Protein AF-D7J6U5-F1 (afdb_monomer)

Secondary structure (DSSP, 8-state):
--HHHHHHHHHHHHHH-SSEEEEEEEEEEEEEEEETTEEEEEEEEEEEEEESS-BTTBPTT-EEEEEHHHHHHHHHHHHHH-HHHHHHHHH-GGG--HHHHHHHHHHHTTTS-------PPPPP-------

Nearest PDB structures (foldseek):
  5woe-assembly1_A  TM=4.620E-01  e=2.037E-01  Homo sapiens
  8hql-assembly1_A  TM=4.710E-01  e=1.406E+00  Mus musculus
  8hql-assembly2_B  TM=4.515E-01  e=1.685E+00  Mus musculus
  4p2j-assembly2_B  TM=4.295E-01  e=2.421E+00  Mus musculus
  8hql-assembly4_D  TM=3.546E-01  e=1.246E+00  Mus musculus

Structure (mmCIF, N/CA/C/O backbone):
data_AF-D7J6U5-F1
#
_entry.id   AF-D7J6U5-F1
#
loop_
_atom_site.group_PDB
_atom_site.id
_atom_site.type_symbol
_atom_site.label_atom_id
_atom_site.label_alt_id
_atom_site.label_comp_id
_atom_site.label_asym_id
_atom_site.label_entity_id
_atom_site.label_seq_id
_atom_site.pdbx_PDB_ins_code
_atom_site.Cartn_x
_atom_site.Cartn_y
_atom_site.Cartn_z
_atom_site.occupancy
_atom_site.B_iso_or_equiv
_atom_site.auth_seq_id
_atom_site.auth_comp_id
_atom_site.auth_asym_id
_atom_site.auth_atom_id
_atom_site.pdbx_PDB_model_num
ATOM 1 N N . MET A 1 1 ? 9.873 -0.761 -3.998 1.00 90.25 1 MET A N 1
ATOM 2 C CA . MET A 1 1 ? 9.649 0.447 -3.179 1.00 90.25 1 MET A CA 1
ATOM 3 C C . MET A 1 1 ? 10.850 0.635 -2.282 1.00 90.25 1 MET A C 1
ATOM 5 O O . MET A 1 1 ? 11.414 -0.336 -1.807 1.00 90.25 1 MET A O 1
ATOM 9 N N . ARG A 1 2 ? 11.298 1.871 -2.009 1.00 92.94 2 ARG A N 1
ATOM 10 C CA . ARG A 1 2 ? 12.382 2.041 -1.019 1.00 92.94 2 ARG A CA 1
ATOM 11 C C . ARG A 1 2 ? 11.954 1.416 0.313 1.00 92.94 2 ARG A C 1
ATOM 13 O O . ARG A 1 2 ? 10.894 1.766 0.824 1.00 92.94 2 ARG A O 1
ATOM 20 N N . ASN A 1 3 ? 12.793 0.547 0.881 1.00 95.06 3 ASN A N 1
ATOM 21 C CA . ASN A 1 3 ? 12.468 -0.220 2.090 1.00 95.06 3 ASN A CA 1
ATOM 22 C C . ASN A 1 3 ? 12.005 0.669 3.260 1.00 95.06 3 ASN A C 1
ATOM 24 O O . ASN A 1 3 ? 11.094 0.301 3.989 1.00 95.06 3 ASN A O 1
ATOM 28 N N . THR A 1 4 ? 12.564 1.874 3.410 1.00 95.25 4 THR A N 1
ATOM 29 C CA . THR A 1 4 ? 12.138 2.836 4.442 1.00 95.25 4 THR A CA 1
ATOM 30 C C . THR A 1 4 ? 10.687 3.295 4.279 1.00 95.25 4 THR A C 1
ATOM 32 O O . THR A 1 4 ? 9.964 3.377 5.265 1.00 95.25 4 THR A O 1
ATOM 35 N N . LEU A 1 5 ? 10.231 3.539 3.046 1.00 96.00 5 LEU A N 1
ATOM 36 C CA . LEU A 1 5 ? 8.832 3.877 2.760 1.00 96.00 5 LEU A CA 1
ATOM 37 C C . LEU A 1 5 ? 7.913 2.684 2.985 1.00 96.00 5 LEU A C 1
ATOM 39 O O . LEU A 1 5 ? 6.850 2.833 3.577 1.00 96.00 5 LEU A O 1
ATOM 43 N N . TYR A 1 6 ? 8.353 1.502 2.557 1.00 97.31 6 TYR A N 1
ATOM 44 C CA . TYR A 1 6 ? 7.610 0.266 2.762 1.00 97.31 6 TYR A CA 1
ATOM 45 C C . TYR A 1 6 ? 7.370 0.003 4.256 1.00 97.31 6 TYR A C 1
ATOM 47 O O . TYR A 1 6 ? 6.236 -0.210 4.677 1.00 97.31 6 TYR A O 1
ATOM 55 N N . ARG A 1 7 ? 8.418 0.109 5.084 1.00 97.31 7 ARG A N 1
ATOM 56 C CA . ARG A 1 7 ? 8.305 -0.051 6.541 1.00 97.31 7 ARG A CA 1
ATOM 57 C C . ARG A 1 7 ? 7.416 1.018 7.174 1.00 97.31 7 ARG A C 1
ATOM 59 O O . ARG A 1 7 ? 6.609 0.679 8.032 1.00 97.31 7 ARG A O 1
ATOM 66 N N . GLN A 1 8 ? 7.506 2.270 6.722 1.00 97.25 8 GLN A N 1
ATOM 67 C CA . GLN A 1 8 ? 6.633 3.340 7.209 1.00 97.25 8 GLN A CA 1
ATOM 68 C C . GLN A 1 8 ? 5.156 3.076 6.872 1.00 97.25 8 GLN A C 1
ATOM 70 O O . GLN A 1 8 ? 4.281 3.291 7.706 1.00 97.25 8 GLN A O 1
ATOM 75 N N . MET A 1 9 ? 4.875 2.563 5.672 1.00 97.81 9 MET A N 1
ATOM 76 C CA . MET A 1 9 ? 3.528 2.170 5.259 1.00 97.81 9 MET A CA 1
ATOM 77 C C . MET A 1 9 ? 2.984 1.025 6.119 1.00 97.81 9 MET A C 1
ATOM 79 O O . MET A 1 9 ? 1.883 1.137 6.652 1.00 97.81 9 MET A O 1
ATOM 83 N N . VAL A 1 10 ? 3.766 -0.042 6.314 1.00 98.19 10 VAL A N 1
ATOM 84 C CA . VAL A 1 10 ? 3.393 -1.173 7.183 1.00 98.19 10 VAL A CA 1
ATOM 85 C C . VAL A 1 10 ? 3.122 -0.705 8.612 1.00 98.19 10 VAL A C 1
ATOM 87 O O . VAL A 1 10 ? 2.143 -1.135 9.221 1.00 98.19 10 VAL A O 1
ATOM 90 N N . TYR A 1 11 ? 3.952 0.199 9.137 1.00 97.50 11 TYR A N 1
ATOM 91 C CA . TYR A 1 11 ? 3.753 0.797 10.454 1.00 97.50 11 TYR A CA 1
ATOM 92 C C . TYR A 1 11 ? 2.398 1.508 10.559 1.00 97.50 11 TYR A C 1
ATOM 94 O O . TYR A 1 11 ? 1.646 1.224 11.489 1.00 97.50 11 TYR A O 1
ATOM 102 N N . TRP A 1 12 ? 2.036 2.357 9.592 1.00 97.81 12 TRP A N 1
ATOM 103 C CA . TRP A 1 12 ? 0.739 3.041 9.612 1.00 97.81 12 TRP A CA 1
ATOM 104 C C . TRP A 1 12 ? -0.448 2.094 9.544 1.00 97.81 12 TRP A C 1
ATOM 106 O O . TRP A 1 12 ? -1.411 2.295 10.282 1.00 97.81 12 TRP A O 1
ATOM 116 N N . ILE A 1 13 ? -0.368 1.049 8.716 1.00 98.06 13 ILE A N 1
ATOM 117 C CA . ILE A 1 13 ? -1.427 0.039 8.645 1.00 98.06 13 ILE A CA 1
ATOM 118 C C . ILE A 1 13 ? -1.568 -0.651 10.001 1.00 98.06 13 ILE A C 1
ATOM 120 O O . ILE A 1 13 ? -2.665 -0.728 10.536 1.00 98.06 13 ILE A O 1
ATOM 124 N N . ARG A 1 14 ? -0.468 -1.110 10.607 1.00 97.88 14 ARG A N 1
ATOM 125 C CA . ARG A 1 14 ? -0.515 -1.784 11.915 1.00 97.88 14 ARG A CA 1
ATOM 126 C C . ARG A 1 14 ? -1.044 -0.876 13.026 1.00 97.88 14 ARG A C 1
ATOM 128 O O . ARG A 1 14 ? -1.809 -1.348 13.860 1.00 97.88 14 ARG A O 1
ATOM 135 N N . MET A 1 15 ? -0.646 0.395 13.028 1.00 96.56 15 MET A N 1
ATOM 136 C CA . MET A 1 15 ? -0.983 1.353 14.081 1.00 96.56 15 MET A CA 1
ATOM 137 C C . MET A 1 15 ? -2.434 1.841 14.005 1.00 96.56 15 MET A C 1
ATOM 139 O O . MET A 1 15 ? -3.088 1.975 15.033 1.00 96.56 15 MET A O 1
ATOM 143 N N . TYR A 1 16 ? -2.937 2.108 12.798 1.00 97.06 16 TYR A N 1
ATOM 144 C CA . TYR A 1 16 ? -4.217 2.796 12.590 1.00 97.06 16 TYR A CA 1
ATOM 145 C C . TYR A 1 16 ? -5.263 1.948 11.861 1.00 97.06 16 TYR A C 1
ATOM 147 O O . TYR A 1 16 ? -6.270 2.484 11.393 1.00 97.06 16 TYR A O 1
ATOM 155 N N . ARG A 1 17 ? -5.032 0.634 11.737 1.00 96.62 17 ARG A N 1
ATOM 156 C CA . ARG A 1 17 ? -5.994 -0.309 11.155 1.00 96.62 17 ARG A CA 1
ATOM 157 C C . ARG A 1 17 ? -7.356 -0.222 11.826 1.00 96.62 17 ARG A C 1
ATOM 159 O O . ARG A 1 17 ? -7.465 -0.175 13.049 1.00 96.62 17 ARG A O 1
ATOM 166 N N . THR A 1 18 ? -8.393 -0.310 11.008 1.00 97.25 18 THR A N 1
ATOM 167 C CA . THR A 1 18 ? -9.785 -0.320 11.468 1.00 97.25 18 THR A CA 1
ATOM 168 C C . THR A 1 18 ? -10.503 -1.627 11.170 1.00 97.25 18 THR A C 1
ATOM 170 O O . THR A 1 18 ? -11.399 -2.000 11.935 1.00 97.25 18 THR A O 1
ATOM 173 N N . TRP A 1 19 ? -10.105 -2.339 10.110 1.00 98.25 19 TRP A N 1
ATOM 174 C CA . TRP A 1 19 ? -10.664 -3.646 9.737 1.00 98.25 19 TRP A CA 1
ATOM 175 C C . TRP A 1 19 ? -9.696 -4.579 8.975 1.00 98.25 19 TRP A C 1
ATOM 177 O O . TRP A 1 19 ? -9.975 -5.772 8.862 1.00 98.25 19 TRP A O 1
ATOM 187 N N . ILE A 1 20 ? -8.547 -4.069 8.505 1.00 98.06 20 ILE A N 1
ATOM 188 C CA . ILE A 1 20 ? -7.496 -4.840 7.815 1.00 98.06 20 ILE A CA 1
ATOM 189 C C . ILE A 1 20 ? -6.238 -4.942 8.674 1.00 98.06 20 ILE A C 1
ATOM 191 O O . ILE A 1 20 ? -5.763 -3.952 9.217 1.00 98.06 20 ILE A O 1
ATOM 195 N N . GLU A 1 21 ? -5.628 -6.118 8.734 1.00 98.19 21 GLU A N 1
ATOM 196 C CA . GLU A 1 21 ? -4.311 -6.334 9.326 1.00 98.19 21 GLU A CA 1
ATOM 197 C C . GLU A 1 21 ? -3.251 -6.724 8.293 1.00 98.19 21 GLU A C 1
ATOM 199 O O . GLU A 1 21 ? -3.557 -7.241 7.220 1.00 98.19 21 GLU A O 1
ATOM 204 N N . VAL A 1 22 ? -1.986 -6.497 8.652 1.00 98.44 22 VAL A N 1
ATOM 205 C CA . VAL A 1 22 ? -0.826 -7.013 7.917 1.00 98.44 22 VAL A CA 1
ATOM 206 C C . VAL A 1 22 ? -0.488 -8.395 8.466 1.00 98.44 22 VAL A C 1
ATOM 208 O O . VAL A 1 22 ? -0.000 -8.491 9.592 1.00 98.44 22 VAL A O 1
ATOM 211 N N . VAL A 1 23 ? -0.729 -9.437 7.674 1.00 98.25 23 VAL A N 1
ATOM 212 C CA . VAL A 1 23 ? -0.432 -10.836 8.028 1.00 98.25 23 VAL A CA 1
ATOM 213 C C . VAL A 1 23 ? 1.035 -11.166 7.775 1.00 98.25 23 VAL A C 1
ATOM 215 O O . VAL A 1 23 ? 1.666 -11.826 8.592 1.00 98.25 23 VAL A O 1
ATOM 218 N N . ASP A 1 24 ? 1.585 -10.677 6.667 1.00 97.94 24 ASP A N 1
ATOM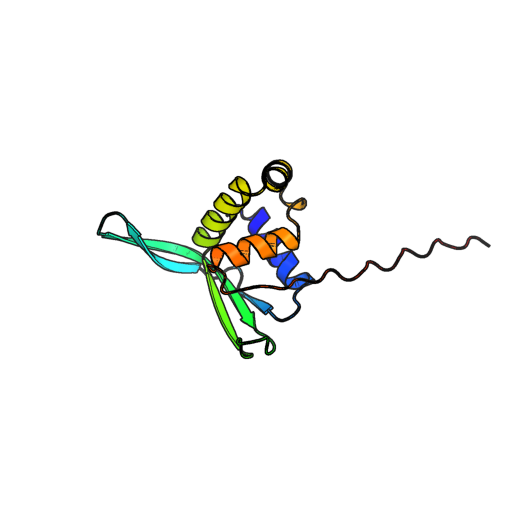 219 C CA . ASP A 1 24 ? 2.985 -10.876 6.298 1.00 97.94 24 ASP A CA 1
ATOM 220 C C . ASP A 1 24 ? 3.478 -9.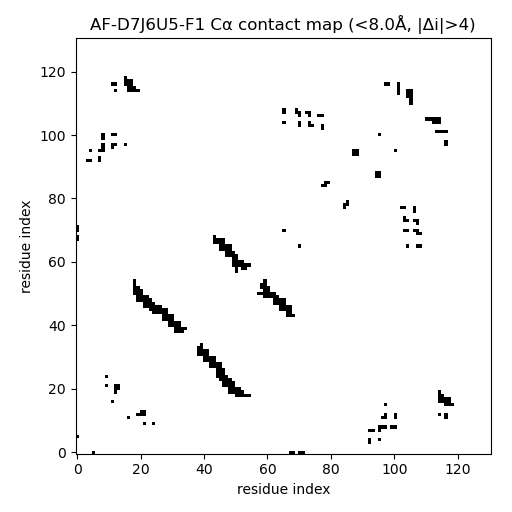648 5.523 1.00 97.94 24 ASP A C 1
ATOM 222 O O . ASP A 1 24 ? 2.809 -9.177 4.604 1.00 97.94 24 ASP A O 1
ATOM 226 N N . ASP A 1 25 ? 4.624 -9.094 5.911 1.00 96.69 25 ASP A N 1
ATOM 227 C CA . ASP A 1 25 ? 5.266 -7.968 5.231 1.00 96.69 25 ASP A CA 1
ATOM 228 C C . ASP A 1 25 ? 6.644 -8.300 4.647 1.00 96.69 25 ASP A C 1
ATOM 230 O O . ASP A 1 25 ? 7.335 -7.391 4.181 1.00 96.69 25 ASP A O 1
ATOM 234 N N . ASN A 1 26 ? 7.058 -9.565 4.656 1.00 94.81 26 ASN A N 1
ATOM 235 C CA . ASN A 1 26 ? 8.379 -9.995 4.207 1.00 94.81 26 ASN A CA 1
ATOM 236 C C . ASN A 1 26 ? 8.374 -11.272 3.346 1.00 94.81 26 ASN A C 1
ATOM 238 O O . ASN A 1 26 ? 9.449 -11.733 2.966 1.00 94.81 26 ASN A O 1
ATOM 242 N N . SER A 1 27 ? 7.208 -11.828 3.003 1.00 93.88 27 SER A N 1
ATOM 243 C CA . SER A 1 27 ? 7.117 -12.924 2.032 1.00 93.88 27 SER A CA 1
ATOM 244 C C . SER A 1 27 ? 7.622 -12.504 0.651 1.00 93.88 27 SER A C 1
ATOM 246 O O . SER A 1 27 ? 7.383 -11.381 0.209 1.00 93.88 27 SER A O 1
ATOM 248 N N . TYR A 1 28 ? 8.299 -13.413 -0.048 1.00 95.94 28 TYR A N 1
ATOM 249 C CA . TYR A 1 28 ? 8.695 -13.243 -1.445 1.00 95.94 28 TYR A CA 1
ATOM 250 C C . TYR A 1 28 ? 7.960 -14.274 -2.293 1.00 95.94 28 TYR A C 1
ATOM 252 O O . TYR A 1 28 ? 7.915 -15.451 -1.939 1.00 95.94 28 TYR A O 1
ATOM 260 N N . LYS A 1 29 ? 7.355 -13.822 -3.391 1.00 95.38 29 LYS A N 1
ATOM 261 C CA . LYS A 1 29 ? 6.593 -14.667 -4.315 1.00 95.38 29 LYS A CA 1
ATOM 262 C C . LYS A 1 29 ? 6.965 -14.329 -5.750 1.00 95.38 29 LYS A C 1
ATOM 264 O O . LYS A 1 29 ? 7.370 -13.201 -6.032 1.00 95.38 29 LYS A O 1
ATOM 269 N N . GLU A 1 30 ? 6.843 -15.312 -6.630 1.00 96.00 30 GLU A N 1
ATOM 270 C CA . GLU A 1 30 ? 7.022 -15.126 -8.065 1.00 96.00 30 GLU A CA 1
ATOM 271 C C . GLU A 1 30 ? 5.728 -14.607 -8.703 1.00 96.00 30 GLU A C 1
ATOM 273 O O . GLU A 1 30 ? 4.630 -15.057 -8.371 1.00 96.00 30 GLU A O 1
ATOM 278 N N . TYR A 1 31 ? 5.866 -13.642 -9.607 1.00 93.69 31 TYR A N 1
ATOM 279 C CA . TYR A 1 31 ? 4.774 -13.008 -10.331 1.00 93.69 31 TYR A CA 1
ATOM 280 C C . TYR A 1 31 ? 5.057 -13.021 -11.827 1.00 93.69 31 TYR A C 1
ATOM 282 O O . TYR A 1 31 ? 6.099 -12.529 -12.265 1.00 93.69 31 TYR A O 1
ATOM 290 N N . ALA A 1 32 ? 4.097 -13.527 -12.598 1.00 92.50 32 ALA A N 1
ATOM 291 C CA . ALA A 1 32 ? 4.083 -13.429 -14.049 1.00 92.50 32 ALA A CA 1
ATOM 292 C C . ALA A 1 32 ? 3.686 -12.006 -14.474 1.00 92.50 32 ALA A C 1
ATOM 294 O O . ALA A 1 32 ? 2.602 -11.524 -14.142 1.00 92.50 32 ALA A O 1
ATOM 295 N N . ILE A 1 33 ? 4.559 -11.330 -15.216 1.00 88.75 33 ILE A N 1
ATOM 296 C CA . ILE A 1 33 ? 4.340 -9.991 -15.757 1.00 88.75 33 ILE A CA 1
ATOM 297 C C . ILE A 1 33 ? 4.360 -10.076 -17.285 1.00 88.75 33 ILE A C 1
ATOM 299 O O . ILE A 1 33 ? 5.405 -10.373 -17.865 1.00 88.75 33 ILE A O 1
ATOM 303 N N . PRO A 1 34 ? 3.245 -9.767 -17.966 1.00 88.00 34 PRO A N 1
ATOM 304 C CA . PRO A 1 34 ? 3.247 -9.691 -19.417 1.00 88.00 34 PRO A CA 1
ATOM 305 C C . PRO A 1 34 ? 4.081 -8.488 -19.887 1.00 88.00 34 PRO A C 1
ATOM 307 O O . PRO A 1 34 ? 3.866 -7.355 -19.445 1.00 88.00 34 PRO A O 1
ATOM 310 N N . ARG A 1 35 ? 5.016 -8.722 -20.812 1.00 85.81 35 ARG A N 1
ATOM 311 C CA . ARG A 1 35 ? 5.800 -7.693 -21.509 1.00 85.81 35 ARG A CA 1
ATOM 312 C C . ARG A 1 35 ? 5.943 -8.041 -22.986 1.00 85.81 35 ARG A C 1
ATOM 314 O O . ARG A 1 35 ? 6.489 -9.079 -23.329 1.00 85.81 35 ARG A O 1
ATOM 321 N N . ASN A 1 36 ? 5.479 -7.147 -23.862 1.00 84.62 36 ASN A N 1
ATOM 322 C CA . ASN A 1 36 ? 5.683 -7.213 -25.317 1.00 84.62 36 ASN A CA 1
ATOM 323 C C . ASN A 1 36 ? 5.433 -8.604 -25.946 1.00 84.62 36 ASN A C 1
ATOM 325 O O . ASN A 1 36 ? 6.218 -9.060 -26.769 1.00 84.62 36 ASN A O 1
ATOM 329 N N . GLY A 1 37 ? 4.351 -9.285 -25.552 1.00 87.06 37 GLY A N 1
ATOM 330 C CA . GLY A 1 37 ? 3.988 -10.604 -26.093 1.00 87.06 37 GLY A CA 1
ATOM 331 C C . GLY A 1 37 ? 4.651 -11.807 -25.409 1.00 87.06 37 GLY A C 1
ATOM 332 O O . GLY A 1 37 ? 4.321 -12.939 -25.747 1.00 87.06 37 GLY A O 1
ATOM 333 N N . HIS A 1 38 ? 5.515 -11.584 -24.416 1.00 90.06 38 HIS A N 1
ATOM 334 C CA . HIS A 1 38 ? 6.105 -12.622 -23.571 1.00 90.06 38 HIS A CA 1
ATOM 335 C C . HIS A 1 38 ? 5.690 -12.456 -22.103 1.00 90.06 38 HIS A C 1
ATOM 337 O O . HIS A 1 38 ? 5.190 -11.406 -21.692 1.00 90.06 38 HIS A O 1
ATOM 343 N N . ILE A 1 39 ? 5.875 -13.516 -21.314 1.00 92.19 39 ILE A N 1
ATOM 344 C CA . ILE A 1 39 ? 5.659 -13.507 -19.865 1.00 92.19 39 ILE A CA 1
ATOM 345 C C . ILE A 1 39 ? 7.028 -13.527 -19.192 1.00 92.19 39 ILE A C 1
ATOM 347 O O . ILE A 1 39 ? 7.754 -14.513 -19.302 1.00 92.19 39 ILE A O 1
ATOM 351 N N . ASP A 1 40 ? 7.347 -12.450 -18.481 1.00 90.56 40 ASP A N 1
ATOM 352 C CA . ASP A 1 40 ? 8.499 -12.385 -17.589 1.00 90.56 40 ASP A CA 1
ATOM 353 C C . ASP A 1 40 ? 8.080 -12.825 -16.187 1.00 90.56 40 ASP A C 1
ATOM 355 O O . ASP A 1 40 ? 6.957 -12.562 -15.756 1.00 90.56 40 ASP A O 1
ATOM 359 N N . TYR A 1 41 ? 8.996 -13.427 -15.436 1.00 92.12 41 TYR A N 1
ATOM 360 C CA . TYR A 1 41 ? 8.771 -13.768 -14.034 1.00 92.12 41 TYR A CA 1
ATOM 361 C C . TYR A 1 41 ? 9.625 -12.871 -13.147 1.00 92.12 41 TYR A C 1
ATOM 363 O O . TYR A 1 41 ? 10.820 -12.686 -13.386 1.00 92.12 41 TYR A O 1
ATOM 371 N N . VAL A 1 42 ? 9.012 -12.289 -12.117 1.00 91.50 42 VAL A N 1
ATOM 372 C CA . VAL A 1 42 ? 9.724 -11.504 -11.108 1.00 91.50 42 VAL A CA 1
ATOM 373 C C . VAL A 1 42 ? 9.427 -12.038 -9.720 1.00 91.50 42 VAL A C 1
ATOM 375 O O . VAL A 1 42 ? 8.272 -12.208 -9.335 1.00 91.50 42 VAL A O 1
ATOM 378 N N . VAL A 1 43 ? 10.477 -12.247 -8.935 1.00 94.62 43 VAL A N 1
ATOM 379 C CA . VAL A 1 43 ? 10.338 -12.487 -7.501 1.00 94.62 43 VAL A CA 1
ATOM 380 C C . VAL A 1 43 ? 10.250 -11.135 -6.803 1.00 94.62 43 VAL A C 1
ATOM 382 O O . VAL A 1 43 ? 11.157 -10.310 -6.904 1.00 94.62 43 VAL A O 1
ATOM 385 N N . ALA A 1 44 ? 9.149 -10.890 -6.100 1.00 94.88 44 ALA A N 1
ATOM 386 C CA . ALA A 1 44 ? 8.903 -9.633 -5.407 1.00 94.88 44 ALA A CA 1
ATOM 387 C C . ALA A 1 44 ? 8.501 -9.872 -3.953 1.00 94.88 44 ALA A C 1
ATOM 389 O O . ALA A 1 44 ? 7.778 -10.825 -3.638 1.00 94.88 44 ALA A O 1
ATOM 390 N N . ARG A 1 45 ? 8.925 -8.962 -3.065 1.00 97.12 45 ARG A N 1
ATOM 391 C CA . ARG A 1 45 ? 8.360 -8.891 -1.718 1.00 97.12 45 ARG A CA 1
ATOM 392 C C . ARG A 1 45 ? 6.862 -8.636 -1.835 1.00 97.12 45 ARG A C 1
ATOM 394 O O . ARG A 1 45 ? 6.426 -7.859 -2.682 1.00 97.12 45 ARG A O 1
ATOM 401 N N . THR A 1 46 ? 6.084 -9.277 -0.985 1.00 97.69 46 THR A N 1
ATOM 402 C CA . THR A 1 46 ? 4.629 -9.253 -1.032 1.00 97.69 46 THR A CA 1
ATOM 403 C C . THR A 1 46 ? 4.083 -8.869 0.327 1.00 97.69 46 THR A C 1
ATOM 405 O O . THR A 1 46 ? 4.343 -9.543 1.324 1.00 97.69 46 THR A O 1
ATOM 408 N N . LEU A 1 47 ? 3.298 -7.795 0.346 1.00 98.31 47 LEU A N 1
ATOM 409 C CA . LEU A 1 47 ? 2.493 -7.422 1.497 1.00 98.31 47 LEU A CA 1
ATOM 410 C C . LEU A 1 47 ? 1.207 -8.248 1.478 1.00 98.31 47 LEU A C 1
ATOM 412 O O . LEU A 1 47 ? 0.453 -8.208 0.507 1.00 98.31 47 LEU A O 1
ATOM 416 N N . VAL A 1 48 ? 0.946 -8.985 2.548 1.00 98.44 48 VAL A N 1
ATOM 417 C CA . VAL A 1 48 ? -0.269 -9.780 2.722 1.00 98.44 48 VAL A CA 1
ATOM 418 C C . VAL A 1 48 ? -1.176 -9.063 3.712 1.00 98.44 48 VAL A C 1
ATOM 420 O O . VAL A 1 48 ? -0.843 -8.905 4.888 1.00 98.44 48 VAL A O 1
ATOM 423 N N . LEU A 1 49 ? -2.324 -8.617 3.216 1.00 98.56 49 LEU A N 1
ATOM 424 C CA . LEU A 1 49 ? -3.370 -7.951 3.980 1.00 98.56 49 LEU A CA 1
ATOM 425 C C . LEU A 1 49 ? -4.524 -8.915 4.224 1.00 98.56 49 LEU A C 1
ATOM 427 O O . LEU A 1 49 ? -4.864 -9.691 3.334 1.00 98.56 49 LEU A O 1
ATOM 431 N N . ARG A 1 50 ? -5.163 -8.842 5.390 1.00 98.62 50 ARG A N 1
ATOM 432 C CA . ARG A 1 50 ? -6.345 -9.652 5.703 1.00 98.62 50 ARG A CA 1
ATOM 433 C C . ARG A 1 50 ? -7.404 -8.847 6.433 1.00 98.62 50 ARG A C 1
ATOM 435 O O . ARG A 1 50 ? -7.082 -8.083 7.336 1.00 98.62 50 ARG A O 1
ATOM 442 N N . ALA A 1 51 ? -8.664 -9.055 6.074 1.00 98.56 51 ALA A N 1
ATOM 443 C CA . ALA A 1 51 ? -9.800 -8.548 6.828 1.00 98.56 51 ALA A CA 1
ATOM 444 C C . ALA A 1 51 ? -9.924 -9.322 8.147 1.00 98.56 51 ALA A C 1
ATOM 446 O O . ALA A 1 51 ? -10.166 -10.528 8.129 1.00 98.56 51 ALA A O 1
ATOM 447 N N . TYR A 1 52 ? -9.774 -8.659 9.293 1.00 98.06 52 TYR A N 1
ATOM 448 C CA . TYR A 1 52 ? -9.988 -9.303 10.598 1.00 98.06 52 TYR A CA 1
ATOM 449 C C . TYR A 1 52 ? -11.436 -9.186 11.092 1.00 98.06 52 TYR A C 1
ATOM 451 O O . TYR A 1 52 ? -11.780 -9.779 12.110 1.00 98.06 52 TYR A O 1
ATOM 459 N N . LYS A 1 53 ? -12.279 -8.436 10.378 1.00 97.81 53 LYS A N 1
ATOM 460 C CA . LYS A 1 53 ? -13.733 -8.356 10.563 1.00 97.81 53 LYS A CA 1
ATOM 461 C C . LYS A 1 53 ? -14.409 -7.985 9.242 1.00 97.81 53 LYS A C 1
ATOM 463 O O . LYS A 1 53 ? -13.738 -7.469 8.345 1.00 97.81 53 LYS A O 1
ATOM 468 N N . ASP A 1 54 ? -15.717 -8.193 9.160 1.00 97.00 54 ASP A N 1
ATOM 469 C CA . ASP A 1 54 ? -16.512 -7.820 7.989 1.00 97.00 54 ASP A CA 1
ATOM 470 C C . ASP A 1 54 ? -16.484 -6.307 7.733 1.00 97.00 54 ASP A C 1
ATOM 472 O O . ASP A 1 54 ? -16.539 -5.483 8.658 1.00 97.00 54 ASP A O 1
ATOM 476 N N . ARG A 1 55 ? -16.428 -5.931 6.454 1.00 97.06 55 ARG A N 1
ATOM 477 C CA . ARG A 1 55 ? -16.533 -4.540 6.013 1.00 97.06 55 ARG A CA 1
ATOM 478 C C . ARG A 1 55 ? -17.128 -4.455 4.613 1.00 97.06 55 ARG A C 1
ATOM 480 O O . ARG A 1 55 ? -16.476 -4.783 3.623 1.00 97.06 55 ARG A O 1
ATOM 487 N N . GLY A 1 56 ? -18.360 -3.955 4.526 1.00 92.50 56 GLY A N 1
ATOM 488 C CA . GLY A 1 56 ? -19.072 -3.857 3.251 1.00 92.50 56 GLY A CA 1
ATOM 489 C C . GLY A 1 56 ? -19.206 -5.235 2.603 1.00 92.50 56 GLY A C 1
ATOM 490 O O . GLY A 1 56 ? -19.757 -6.147 3.206 1.00 92.50 56 GLY A O 1
ATOM 491 N N . THR A 1 57 ? -18.672 -5.392 1.393 1.00 92.94 57 THR A N 1
ATOM 492 C CA . THR A 1 57 ? -18.672 -6.659 0.641 1.00 92.94 57 THR A CA 1
ATOM 493 C C . THR A 1 57 ? -17.523 -7.599 1.010 1.00 92.94 57 THR A C 1
ATOM 495 O O . THR A 1 57 ? -17.419 -8.688 0.450 1.00 92.94 57 THR A O 1
ATOM 498 N N . HIS A 1 58 ? -16.616 -7.184 1.893 1.00 96.00 58 HIS A N 1
ATOM 499 C CA . HIS A 1 58 ? -15.468 -7.987 2.292 1.00 96.00 58 HIS A CA 1
ATOM 500 C C . HIS A 1 58 ? -15.777 -8.742 3.577 1.00 96.00 58 HIS A C 1
ATOM 502 O O . HIS A 1 58 ? -16.006 -8.134 4.623 1.00 96.00 58 HIS A O 1
ATOM 508 N N . VAL A 1 59 ? -15.751 -10.069 3.485 1.00 97.31 59 VAL A N 1
ATOM 509 C CA . VAL A 1 59 ? -15.947 -10.962 4.629 1.00 97.31 59 VAL A CA 1
ATOM 510 C C . VAL A 1 59 ? -14.658 -11.106 5.435 1.00 97.31 59 VAL A C 1
ATOM 512 O O . VAL A 1 59 ? -13.550 -11.043 4.885 1.00 97.31 59 VAL A O 1
ATOM 515 N N . GLN A 1 60 ? -14.782 -11.328 6.737 1.00 98.12 60 GLN A N 1
ATOM 516 C CA . GLN A 1 60 ? -13.673 -11.667 7.617 1.00 98.12 60 GLN A CA 1
ATOM 517 C C . GLN A 1 60 ? -12.872 -12.847 7.043 1.00 98.12 60 GLN A C 1
ATOM 519 O O . GLN A 1 60 ? -13.420 -13.820 6.534 1.00 98.12 60 GLN A O 1
ATOM 524 N N . GLY A 1 61 ? -11.546 -12.750 7.108 1.00 98.06 61 GLY A N 1
ATOM 525 C CA . GLY A 1 61 ? -10.623 -13.733 6.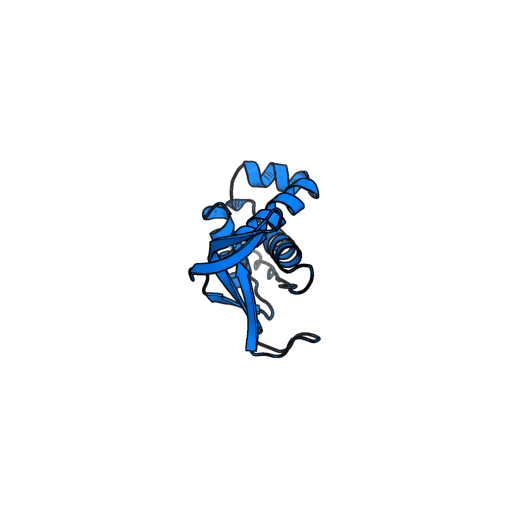545 1.00 98.06 61 GLY A CA 1
ATOM 526 C C . GLY A 1 61 ? -10.243 -13.480 5.083 1.00 98.06 61 GLY A C 1
ATOM 527 O O . GLY A 1 61 ? -9.239 -14.038 4.632 1.00 98.06 61 GLY A O 1
ATOM 528 N N . THR A 1 62 ? -10.954 -12.599 4.361 1.00 98.38 62 THR A N 1
ATOM 529 C CA . THR A 1 62 ? -10.555 -12.201 2.998 1.00 98.38 62 THR A CA 1
ATOM 530 C C . THR A 1 62 ? -9.118 -11.692 3.011 1.00 98.38 62 THR A C 1
ATOM 532 O O . THR A 1 62 ? -8.763 -10.847 3.833 1.00 98.38 62 THR A O 1
ATOM 535 N N . THR A 1 63 ? -8.289 -12.232 2.118 1.00 98.19 63 THR A N 1
ATOM 536 C CA . THR A 1 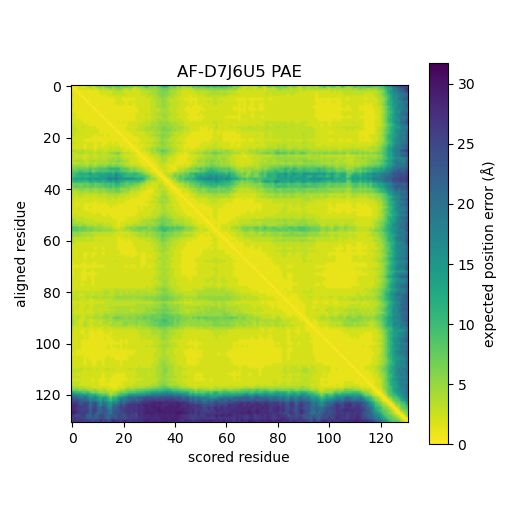63 ? -6.851 -11.955 2.058 1.00 98.19 63 THR A CA 1
ATOM 537 C C . THR A 1 63 ? -6.486 -11.363 0.702 1.00 98.19 63 THR A C 1
ATOM 539 O O . THR A 1 63 ? -6.912 -11.867 -0.334 1.00 98.19 63 THR A O 1
ATOM 542 N N . TRP A 1 64 ? -5.655 -10.322 0.707 1.00 98.25 64 TRP A N 1
ATOM 543 C CA . TRP A 1 64 ? -5.122 -9.675 -0.488 1.00 98.25 64 TRP A CA 1
ATOM 544 C C . TRP A 1 64 ? -3.601 -9.694 -0.463 1.00 98.25 64 TRP A C 1
ATOM 546 O O . TRP A 1 64 ? -2.976 -9.354 0.542 1.00 98.25 64 TRP A O 1
ATOM 556 N N . THR A 1 65 ? -2.996 -10.057 -1.588 1.00 97.69 65 THR A N 1
ATOM 557 C CA . THR A 1 65 ? -1.548 -9.981 -1.786 1.00 97.69 65 THR A CA 1
ATOM 558 C C . THR A 1 65 ? -1.222 -8.779 -2.652 1.00 97.69 65 THR A C 1
ATOM 560 O O . THR A 1 65 ? -1.704 -8.693 -3.779 1.00 97.69 65 THR A O 1
ATOM 563 N N . VAL A 1 66 ? -0.388 -7.877 -2.147 1.00 97.88 66 VAL A N 1
ATOM 564 C CA . VAL A 1 66 ? 0.035 -6.670 -2.855 1.00 97.88 66 VAL A CA 1
ATOM 565 C C . VAL A 1 66 ? 1.547 -6.743 -3.071 1.00 97.88 66 VAL A C 1
ATOM 567 O O . VAL A 1 66 ? 2.312 -6.550 -2.118 1.00 97.88 66 VAL A O 1
ATOM 570 N N . PRO A 1 67 ? 2.011 -7.070 -4.289 1.00 97.00 67 PRO A N 1
ATOM 571 C CA . PRO A 1 67 ? 3.433 -7.173 -4.558 1.00 97.00 67 PRO A CA 1
ATOM 572 C C . PRO A 1 67 ? 4.106 -5.798 -4.569 1.00 97.00 67 PRO A C 1
ATOM 574 O O . PRO A 1 67 ? 3.525 -4.776 -4.941 1.00 97.00 67 PRO A O 1
ATOM 577 N N . GLU A 1 68 ? 5.383 -5.772 -4.202 1.00 96.69 68 GLU A N 1
ATOM 578 C CA . GLU A 1 68 ? 6.171 -4.547 -4.077 1.00 96.69 68 GLU A CA 1
ATOM 579 C C . GLU A 1 68 ? 6.271 -3.762 -5.391 1.00 96.69 68 GLU A C 1
ATOM 581 O O . GLU A 1 68 ? 6.308 -2.530 -5.371 1.00 96.69 68 GLU A O 1
ATOM 586 N N . HIS A 1 69 ? 6.260 -4.447 -6.536 1.00 94.56 69 HIS A N 1
ATOM 587 C CA . HIS A 1 69 ? 6.303 -3.782 -7.835 1.00 94.56 69 HIS A CA 1
ATOM 588 C C . HIS A 1 69 ? 4.997 -3.036 -8.163 1.00 94.56 69 HIS A C 1
ATOM 590 O O . HIS A 1 69 ? 5.042 -2.008 -8.839 1.00 94.56 69 HIS A O 1
ATOM 596 N N . ASP A 1 70 ? 3.845 -3.481 -7.656 1.00 96.81 70 ASP A N 1
ATOM 597 C CA . ASP A 1 70 ? 2.586 -2.741 -7.800 1.00 96.81 70 ASP A CA 1
ATOM 598 C C . ASP A 1 70 ? 2.506 -1.583 -6.807 1.00 96.81 70 ASP A C 1
ATOM 600 O O . ASP A 1 70 ? 2.068 -0.490 -7.170 1.00 96.81 70 ASP A O 1
ATOM 604 N N . LEU A 1 71 ? 3.057 -1.755 -5.600 1.00 97.75 71 LEU A N 1
ATOM 605 C CA . LEU A 1 71 ? 3.280 -0.648 -4.667 1.00 97.75 71 LEU A CA 1
ATOM 606 C C . LEU A 1 71 ? 4.181 0.440 -5.277 1.00 97.75 71 LEU A C 1
ATOM 608 O O . LEU A 1 71 ? 3.934 1.629 -5.078 1.00 97.75 71 LEU A O 1
ATOM 612 N N . ASP A 1 72 ? 5.205 0.064 -6.047 1.00 96.88 72 ASP A N 1
ATOM 613 C CA . ASP A 1 72 ? 6.056 1.013 -6.774 1.00 96.88 72 ASP A CA 1
ATOM 614 C C . ASP A 1 72 ? 5.309 1.770 -7.865 1.00 96.88 72 ASP A C 1
ATOM 616 O O . ASP A 1 72 ? 5.433 2.998 -7.950 1.00 96.88 72 ASP A O 1
ATOM 620 N N . LYS A 1 73 ? 4.521 1.064 -8.683 1.00 97.00 73 LYS A N 1
ATOM 621 C CA . LYS A 1 73 ? 3.681 1.689 -9.714 1.00 97.00 73 LYS A CA 1
ATOM 622 C C . LYS A 1 73 ? 2.685 2.656 -9.076 1.00 97.00 73 LYS A C 1
ATOM 624 O O . LYS A 1 73 ? 2.590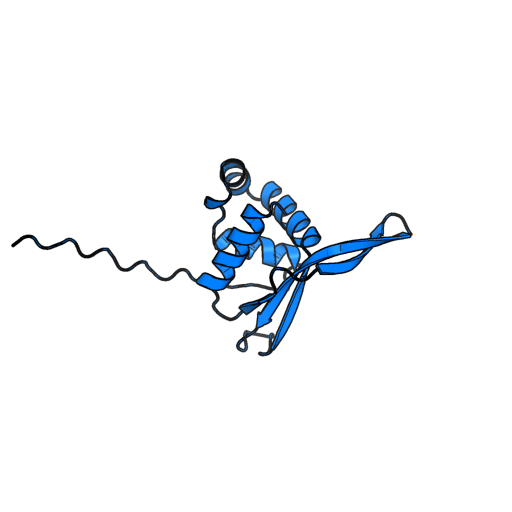 3.804 -9.506 1.00 97.00 73 LYS A O 1
ATOM 629 N N . ALA A 1 74 ? 2.006 2.233 -8.012 1.00 98.31 74 ALA A N 1
ATOM 630 C CA . ALA A 1 74 ? 1.068 3.052 -7.254 1.00 98.31 74 ALA A CA 1
ATOM 631 C C . ALA A 1 74 ? 1.735 4.302 -6.674 1.00 98.31 74 ALA A C 1
ATOM 633 O O . ALA A 1 74 ? 1.240 5.415 -6.844 1.00 98.31 74 ALA A O 1
ATOM 634 N N . LEU A 1 75 ? 2.909 4.146 -6.061 1.00 97.62 75 LEU A N 1
ATOM 635 C CA . LEU A 1 75 ? 3.688 5.252 -5.519 1.00 97.62 75 LEU A CA 1
ATOM 636 C C . LEU A 1 75 ? 4.145 6.230 -6.615 1.00 97.62 75 LEU A C 1
ATOM 638 O O . LEU A 1 75 ? 4.145 7.443 -6.400 1.00 97.62 75 LEU A O 1
ATOM 642 N N . ALA A 1 76 ? 4.536 5.733 -7.791 1.00 97.56 76 ALA A N 1
ATOM 643 C CA . ALA A 1 76 ? 4.886 6.569 -8.937 1.00 97.56 76 ALA A CA 1
ATOM 644 C C . ALA A 1 76 ? 3.675 7.356 -9.460 1.00 97.56 76 ALA A C 1
ATOM 646 O O . ALA A 1 76 ? 3.800 8.552 -9.727 1.00 97.56 76 ALA A O 1
ATOM 647 N N . THR A 1 77 ? 2.508 6.717 -9.549 1.00 98.31 77 THR A N 1
ATOM 648 C CA . THR A 1 77 ? 1.240 7.360 -9.914 1.00 98.31 77 THR A CA 1
ATOM 649 C C . THR A 1 77 ? 0.852 8.430 -8.898 1.00 98.31 77 THR A C 1
ATOM 651 O O . THR A 1 77 ? 0.612 9.574 -9.282 1.00 98.31 77 THR A O 1
ATOM 654 N N . TYR A 1 78 ? 0.903 8.122 -7.601 1.00 98.00 78 TYR A N 1
ATOM 655 C CA . TYR A 1 78 ? 0.547 9.076 -6.554 1.00 98.00 78 TYR A CA 1
ATOM 656 C C . TYR A 1 78 ? 1.472 10.306 -6.550 1.00 98.00 78 TYR A C 1
ATOM 658 O O . TYR A 1 78 ? 1.008 11.439 -6.458 1.00 98.00 78 TYR A O 1
ATOM 666 N N . ARG A 1 79 ? 2.782 10.125 -6.785 1.00 96.75 79 ARG A N 1
ATOM 667 C CA . ARG A 1 79 ? 3.738 11.242 -6.961 1.00 96.75 79 ARG A CA 1
ATOM 668 C C . ARG A 1 79 ? 3.431 12.150 -8.152 1.00 96.75 79 ARG A C 1
ATOM 670 O O . ARG A 1 79 ? 3.867 13.300 -8.138 1.00 96.75 79 ARG A O 1
ATOM 677 N N . LYS A 1 80 ? 2.789 11.634 -9.204 1.00 96.88 80 LYS A N 1
ATOM 678 C CA . LYS A 1 80 ? 2.370 12.440 -10.361 1.00 96.88 80 LYS A CA 1
ATOM 679 C C . LYS A 1 80 ? 1.102 13.235 -10.051 1.00 96.88 80 LYS A C 1
ATOM 681 O O . LYS A 1 80 ? 0.984 14.354 -10.527 1.00 96.88 80 LYS A O 1
ATOM 686 N N . GLN A 1 81 ? 0.200 12.664 -9.255 1.00 96.69 81 GLN A N 1
ATOM 687 C CA . GLN A 1 81 ? -1.086 13.267 -8.897 1.00 96.69 81 GLN A CA 1
ATOM 688 C C . GLN A 1 81 ? -0.967 14.331 -7.794 1.00 96.69 81 GLN A C 1
ATOM 690 O O . GLN A 1 81 ? -1.680 15.327 -7.833 1.00 96.69 81 GLN A O 1
ATOM 695 N N . ASP A 1 82 ? -0.071 14.144 -6.820 1.00 96.75 82 ASP A N 1
ATOM 696 C CA . ASP A 1 82 ? 0.052 15.018 -5.648 1.00 96.75 82 ASP A CA 1
ATOM 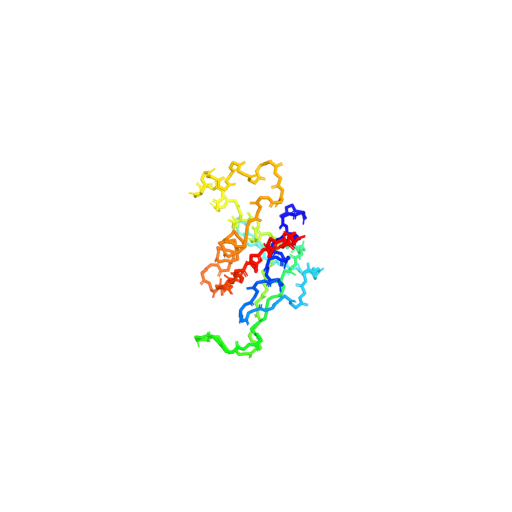697 C C . ASP A 1 82 ? 1.457 15.643 -5.556 1.00 96.75 82 ASP A C 1
ATOM 699 O O . ASP A 1 82 ? 2.444 15.019 -5.138 1.00 96.75 82 ASP A O 1
ATOM 703 N N . HIS A 1 83 ? 1.551 16.917 -5.951 1.00 95.12 83 HIS A N 1
ATOM 704 C CA . HIS A 1 83 ? 2.796 17.687 -5.910 1.00 95.12 83 HIS A CA 1
ATOM 705 C C . HIS A 1 83 ? 3.334 17.875 -4.485 1.00 95.12 83 HIS A C 1
ATOM 707 O O . HIS A 1 83 ? 4.553 17.820 -4.287 1.00 95.12 83 HIS A O 1
ATOM 713 N N . THR A 1 84 ? 2.452 18.050 -3.500 1.00 95.75 84 THR A N 1
ATOM 714 C CA . THR A 1 84 ? 2.817 18.230 -2.090 1.00 95.75 84 THR A CA 1
ATOM 715 C C . THR A 1 84 ? 3.411 16.942 -1.535 1.00 95.75 84 THR A C 1
ATOM 717 O O . THR A 1 84 ? 4.494 16.963 -0.944 1.00 95.75 84 THR A O 1
ATOM 720 N N . PHE A 1 85 ? 2.772 15.796 -1.796 1.00 96.50 85 PHE A N 1
ATOM 721 C CA . PHE A 1 85 ? 3.327 14.474 -1.505 1.00 96.50 85 PHE A CA 1
ATOM 722 C C . PHE A 1 85 ? 4.698 14.281 -2.148 1.00 96.50 85 PHE A C 1
ATOM 724 O O . PHE A 1 85 ? 5.662 13.913 -1.471 1.00 96.50 85 PHE A O 1
ATOM 731 N N . ARG A 1 86 ? 4.822 14.597 -3.441 1.00 95.88 86 ARG A N 1
ATOM 732 C CA . ARG A 1 86 ? 6.090 14.480 -4.165 1.00 95.88 86 ARG A CA 1
ATOM 733 C C . ARG A 1 86 ? 7.204 15.291 -3.504 1.00 95.88 86 ARG A C 1
ATOM 735 O O . ARG A 1 86 ? 8.329 14.804 -3.426 1.00 95.88 86 ARG A O 1
ATOM 742 N N . GLN A 1 87 ? 6.923 16.513 -3.054 1.00 94.88 87 GLN A N 1
ATOM 743 C CA . GLN A 1 87 ? 7.913 17.364 -2.391 1.00 94.88 87 GLN A CA 1
ATOM 744 C C . GLN A 1 87 ? 8.315 16.821 -1.016 1.00 94.88 87 GLN A C 1
ATOM 746 O O . GLN A 1 87 ? 9.511 16.700 -0.744 1.00 94.88 87 GLN A O 1
ATOM 751 N N . ARG A 1 88 ? 7.355 16.442 -0.162 1.00 95.62 88 ARG A N 1
ATOM 752 C CA . ARG A 1 88 ? 7.665 15.966 1.198 1.00 95.62 88 ARG A CA 1
ATOM 753 C C . ARG A 1 88 ? 8.377 14.617 1.204 1.00 95.62 88 ARG A C 1
ATOM 755 O O . ARG A 1 88 ? 9.349 14.444 1.936 1.00 95.62 88 ARG A O 1
ATOM 762 N N . ILE A 1 89 ? 7.987 13.695 0.323 1.00 94.38 89 ILE A N 1
ATOM 763 C CA . ILE A 1 89 ? 8.552 12.341 0.305 1.00 94.38 89 ILE A CA 1
ATOM 764 C C . ILE A 1 89 ? 9.972 12.277 -0.270 1.00 94.38 89 ILE A C 1
ATOM 766 O O . ILE A 1 89 ? 10.695 11.310 -0.033 1.00 94.38 89 ILE A O 1
ATOM 770 N N . LYS A 1 90 ? 10.397 13.314 -1.005 1.00 91.38 90 LYS A N 1
ATOM 771 C CA . LYS A 1 90 ? 11.796 13.486 -1.423 1.00 91.38 90 LYS A CA 1
ATOM 772 C C . LYS A 1 90 ? 12.723 13.785 -0.246 1.00 91.38 90 LYS A C 1
ATOM 774 O O . LYS A 1 90 ? 13.892 13.430 -0.324 1.00 91.38 90 LYS A O 1
ATOM 779 N N . ARG A 1 91 ? 12.220 14.435 0.811 1.00 91.38 91 ARG A N 1
ATOM 780 C CA . ARG A 1 91 ? 13.028 14.843 1.969 1.00 91.38 91 ARG A CA 1
ATOM 781 C C . ARG A 1 91 ? 13.355 13.655 2.863 1.00 91.38 91 ARG A C 1
ATOM 783 O O . ARG A 1 91 ? 14.519 13.405 3.143 1.00 91.38 91 ARG A O 1
ATOM 790 N N . ALA A 1 92 ? 12.334 12.921 3.299 1.00 90.25 92 ALA A N 1
ATOM 791 C CA . ALA A 1 92 ? 12.505 11.754 4.158 1.00 90.25 92 ALA A CA 1
ATOM 792 C C . ALA A 1 92 ? 11.247 10.877 4.177 1.00 90.25 92 ALA A C 1
ATOM 794 O O . ALA A 1 92 ? 10.131 11.366 3.999 1.00 90.25 92 ALA A O 1
ATOM 795 N N . ALA A 1 93 ? 11.431 9.587 4.472 1.00 89.75 93 ALA A N 1
ATOM 796 C CA . ALA A 1 93 ? 10.331 8.632 4.616 1.00 89.75 93 ALA A CA 1
ATOM 797 C C . ALA A 1 93 ? 9.402 8.954 5.800 1.00 89.75 93 ALA A C 1
ATOM 799 O O . ALA A 1 93 ? 8.224 8.633 5.729 1.00 89.75 93 ALA A O 1
ATOM 800 N N . MET A 1 94 ? 9.892 9.646 6.838 1.00 92.25 94 MET A N 1
ATOM 801 C CA . MET A 1 94 ? 9.080 10.057 7.996 1.00 92.25 94 MET A CA 1
ATOM 802 C C . MET A 1 94 ? 7.893 10.963 7.625 1.00 92.25 94 MET A C 1
ATOM 804 O O . MET A 1 94 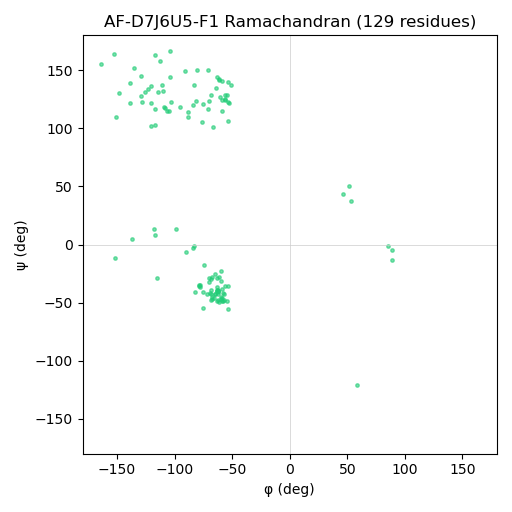? 6.920 11.033 8.364 1.00 92.25 94 MET A O 1
ATOM 808 N N . TYR A 1 95 ? 7.960 11.650 6.478 1.00 94.50 95 TYR A N 1
ATOM 809 C CA . TYR A 1 95 ? 6.867 12.487 5.979 1.00 94.50 95 TYR A CA 1
ATOM 810 C C . TYR A 1 95 ? 5.793 11.694 5.227 1.00 94.50 95 TYR A C 1
ATOM 812 O O . TYR A 1 95 ? 4.830 12.295 4.751 1.00 94.50 95 TYR A O 1
ATOM 820 N N . PHE A 1 96 ? 5.958 10.376 5.079 1.00 96.19 96 PHE A N 1
ATOM 821 C CA . PHE A 1 96 ? 4.901 9.483 4.625 1.00 96.19 96 PHE A CA 1
ATOM 822 C C . PHE A 1 96 ? 3.851 9.387 5.732 1.00 96.19 96 PHE A C 1
ATOM 824 O O . PHE A 1 96 ? 4.180 9.031 6.860 1.00 96.19 96 PHE A O 1
ATOM 831 N N . SER A 1 97 ? 2.601 9.703 5.423 1.00 96.31 97 SER A N 1
ATOM 832 C CA . SER A 1 97 ? 1.489 9.774 6.373 1.00 96.31 97 SER A CA 1
ATOM 833 C C . SER A 1 97 ? 0.559 8.557 6.257 1.00 96.31 97 SER A C 1
ATOM 835 O O . SER A 1 97 ? 0.604 7.855 5.242 1.00 96.31 97 SER A O 1
ATOM 837 N N . PRO A 1 98 ? -0.344 8.322 7.228 1.00 96.81 98 PRO A N 1
ATOM 838 C CA . PRO A 1 98 ? -1.377 7.290 7.101 1.00 96.81 98 PRO A CA 1
ATOM 839 C C . PRO A 1 98 ? 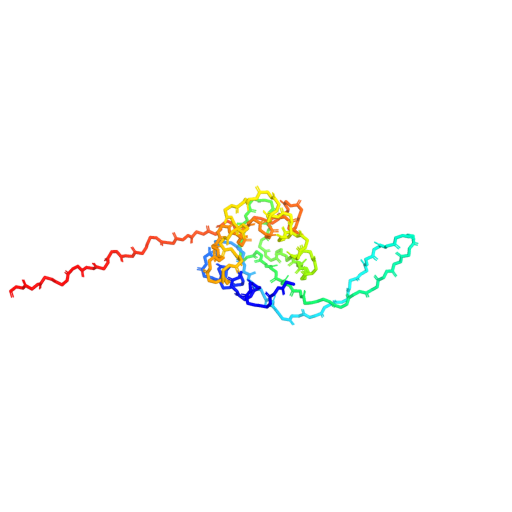-2.254 7.466 5.854 1.00 96.81 98 PRO A C 1
ATOM 841 O O . PRO A 1 98 ? -2.584 6.492 5.184 1.00 96.81 98 PRO A O 1
ATOM 844 N N . ARG A 1 99 ? -2.554 8.713 5.468 1.00 96.81 99 ARG A N 1
ATOM 845 C CA . ARG A 1 99 ? -3.305 9.014 4.240 1.00 96.81 99 ARG A CA 1
ATOM 846 C C . ARG A 1 99 ? -2.566 8.572 2.973 1.00 96.81 99 ARG A C 1
ATOM 848 O O . ARG A 1 99 ? -3.198 8.233 1.978 1.00 96.81 99 ARG A O 1
ATOM 855 N N . ASP A 1 100 ? -1.239 8.544 3.004 1.00 97.69 100 ASP A N 1
ATOM 856 C CA . ASP A 1 100 ? -0.447 8.094 1.857 1.00 97.69 100 ASP A CA 1
ATOM 857 C C . ASP A 1 100 ? -0.439 6.580 1.769 1.00 97.69 100 ASP A C 1
ATOM 859 O O . ASP A 1 100 ? -0.476 6.042 0.667 1.00 97.69 100 ASP A O 1
ATOM 863 N N . ALA A 1 101 ? -0.406 5.898 2.921 1.00 98.00 101 ALA A N 1
ATOM 864 C CA . ALA A 1 101 ? -0.573 4.451 2.979 1.00 98.00 101 ALA A CA 1
ATOM 865 C C . ALA A 1 101 ? -1.911 4.052 2.343 1.00 98.00 101 ALA A C 1
ATOM 867 O O . ALA A 1 101 ? -1.933 3.192 1.467 1.00 98.00 101 ALA A O 1
ATOM 868 N N . GLU A 1 102 ? -2.992 4.746 2.714 1.00 98.06 102 GLU A N 1
ATOM 869 C CA . GLU A 1 102 ? -4.321 4.597 2.110 1.00 98.06 102 GLU A CA 1
ATOM 870 C C . GLU A 1 102 ? -4.273 4.761 0.587 1.00 98.06 102 GLU A C 1
ATOM 872 O O . GLU A 1 102 ? -4.673 3.862 -0.148 1.00 98.06 102 GLU A O 1
ATOM 877 N N . ALA A 1 103 ? -3.738 5.886 0.103 1.00 98.31 103 ALA A N 1
ATOM 878 C CA . ALA A 1 103 ? -3.694 6.185 -1.325 1.00 98.31 103 ALA A CA 1
ATOM 879 C C . ALA A 1 103 ? -2.861 5.163 -2.114 1.00 98.31 103 ALA A C 1
ATOM 881 O O . ALA A 1 103 ? -3.267 4.731 -3.192 1.00 98.31 103 ALA A O 1
ATOM 882 N N . VAL A 1 104 ? -1.705 4.757 -1.582 1.00 98.44 104 VAL A N 1
ATOM 883 C CA . VAL A 1 104 ? -0.814 3.793 -2.238 1.00 98.44 104 VAL A CA 1
ATOM 884 C C . VAL A 1 104 ? -1.447 2.404 -2.291 1.00 98.44 104 VAL A C 1
ATOM 886 O O . VAL A 1 104 ? -1.416 1.794 -3.357 1.00 98.44 104 VAL A O 1
ATOM 889 N N . ILE A 1 105 ? -2.051 1.910 -1.204 1.00 98.56 105 ILE A N 1
ATOM 890 C CA . ILE A 1 105 ? -2.741 0.609 -1.214 1.00 98.56 105 ILE A CA 1
ATOM 891 C C . ILE A 1 105 ? -3.952 0.638 -2.146 1.00 98.56 105 ILE A C 1
ATOM 893 O O . ILE A 1 105 ? -4.129 -0.288 -2.938 1.00 98.56 105 ILE A O 1
ATOM 897 N N . LEU A 1 106 ? -4.736 1.716 -2.125 1.00 98.50 106 LEU A N 1
ATOM 898 C CA . LEU A 1 106 ? -5.889 1.860 -3.008 1.00 98.50 106 LEU A CA 1
ATOM 899 C C . LEU A 1 106 ? -5.482 1.807 -4.485 1.00 98.50 106 LEU A C 1
ATOM 901 O O . LEU A 1 106 ? -6.099 1.099 -5.277 1.00 98.50 106 LEU A O 1
ATOM 905 N N . LEU A 1 107 ? -4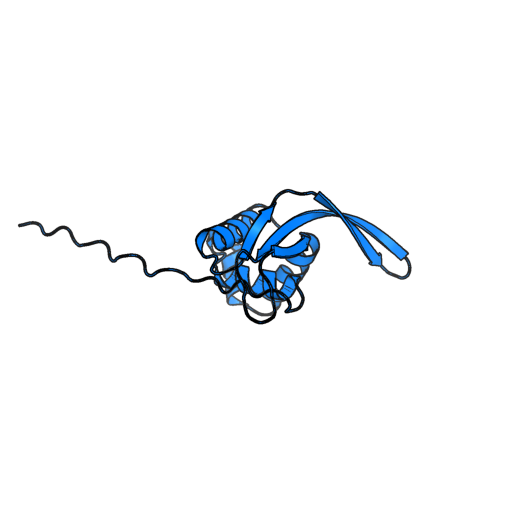.416 2.520 -4.856 1.00 98.62 107 LEU A N 1
ATOM 906 C CA . LEU A 1 107 ? -3.893 2.523 -6.222 1.00 98.62 107 LEU A CA 1
ATOM 907 C C . LEU A 1 107 ? -3.271 1.175 -6.609 1.00 98.62 107 LEU A C 1
ATOM 909 O O . LEU A 1 107 ? -3.506 0.704 -7.719 1.00 98.62 107 LEU A O 1
ATOM 913 N N . ALA A 1 108 ? -2.504 0.547 -5.715 1.00 98.31 108 ALA A N 1
ATOM 914 C CA . ALA A 1 108 ? -1.838 -0.732 -5.981 1.00 98.31 108 ALA A CA 1
ATOM 915 C C . ALA A 1 108 ? -2.828 -1.891 -6.135 1.00 98.31 108 ALA A C 1
ATOM 917 O O . ALA A 1 108 ? -2.548 -2.856 -6.834 1.00 98.31 108 ALA A O 1
ATOM 918 N N . THR A 1 109 ? -3.990 -1.786 -5.495 1.00 98.19 109 THR A N 1
ATOM 919 C CA . THR A 1 109 ? -5.066 -2.781 -5.575 1.00 98.19 109 THR A CA 1
ATOM 920 C C . THR A 1 109 ? -6.155 -2.393 -6.569 1.00 98.19 109 THR A C 1
ATOM 922 O O . THR A 1 109 ? -7.230 -2.983 -6.555 1.00 98.19 109 THR A O 1
ATOM 925 N N . HIS A 1 110 ? -5.910 -1.398 -7.428 1.00 97.38 110 HIS A N 1
ATOM 926 C CA . HIS A 1 110 ? -6.859 -0.950 -8.451 1.00 97.38 110 HIS A CA 1
ATOM 927 C C . HIS A 1 110 ? -8.253 -0.599 -7.900 1.00 97.38 110 HIS A C 1
ATOM 929 O O . HIS A 1 110 ? -9.270 -0.853 -8.539 1.00 97.38 110 HIS A O 1
ATOM 935 N N . GLY A 1 111 ? -8.310 -0.004 -6.708 1.00 97.12 111 GLY A N 1
ATOM 936 C CA . GLY A 1 111 ? -9.562 0.403 -6.073 1.00 97.12 111 GLY A CA 1
ATOM 937 C C . GLY A 1 111 ? -10.216 -0.665 -5.193 1.00 97.12 111 GLY A C 1
ATOM 938 O O . GLY A 1 111 ? -11.213 -0.358 -4.547 1.00 97.12 111 GLY A O 1
ATOM 939 N N . ILE A 1 112 ? -9.671 -1.886 -5.138 1.00 97.12 112 ILE A N 1
ATOM 940 C CA . ILE A 1 112 ? -10.276 -3.005 -4.400 1.00 97.12 112 ILE A CA 1
ATOM 941 C C . ILE A 1 112 ? -10.147 -2.812 -2.887 1.00 97.12 112 ILE A C 1
ATOM 943 O O . ILE A 1 112 ? -11.098 -3.075 -2.158 1.00 97.12 112 ILE A O 1
ATOM 947 N N . VAL A 1 113 ? -8.984 -2.367 -2.400 1.00 97.81 113 VAL A N 1
ATOM 948 C CA . VAL A 1 113 ? -8.706 -2.295 -0.960 1.00 97.81 113 VAL A CA 1
ATOM 949 C C . VAL A 1 113 ? -8.658 -0.848 -0.480 1.00 97.81 113 VAL A C 1
ATOM 951 O O . VAL A 1 113 ? -7.782 -0.077 -0.871 1.00 97.81 113 VAL A O 1
ATOM 954 N N . ARG A 1 114 ? -9.567 -0.510 0.441 1.00 97.56 114 ARG A N 1
ATOM 955 C CA . ARG A 1 114 ? -9.535 0.709 1.264 1.00 97.56 114 ARG A CA 1
ATOM 956 C C . ARG A 1 114 ? -9.200 0.333 2.702 1.00 97.56 114 ARG A C 1
ATOM 958 O O . ARG A 1 114 ? -9.950 -0.407 3.331 1.00 97.56 114 ARG A O 1
ATOM 965 N N . LEU A 1 115 ? -8.075 0.817 3.215 1.00 97.69 115 LEU A N 1
ATOM 966 C CA . LEU A 1 115 ? -7.629 0.515 4.577 1.00 97.69 115 LEU A CA 1
ATOM 967 C C . LEU A 1 115 ? -8.511 1.198 5.627 1.00 97.69 115 LEU A C 1
ATOM 969 O O . LEU A 1 115 ? -8.697 0.647 6.709 1.00 97.69 115 LEU A O 1
ATOM 973 N N . GLU A 1 116 ? -9.036 2.379 5.297 1.00 97.06 116 GLU A N 1
ATOM 974 C CA . GLU A 1 116 ? -9.813 3.247 6.180 1.00 97.06 116 GLU A CA 1
ATOM 975 C C . GLU A 1 116 ? -9.095 3.521 7.509 1.00 97.06 116 GLU A C 1
ATOM 977 O O . GLU A 1 116 ? -9.659 3.331 8.588 1.00 97.06 116 GLU A O 1
ATOM 982 N N . LEU A 1 117 ? -7.824 3.925 7.437 1.00 96.75 117 LEU A N 1
ATOM 983 C CA . LEU A 1 117 ? -7.014 4.177 8.631 1.00 96.75 117 LEU A CA 1
ATOM 984 C C . LEU A 1 117 ? -7.573 5.344 9.463 1.00 96.75 117 LEU A C 1
ATOM 986 O O . LEU A 1 117 ? -7.864 6.414 8.926 1.00 96.75 117 LEU A O 1
ATOM 990 N N . VAL A 1 118 ? -7.656 5.168 10.786 1.00 95.31 118 VAL A N 1
ATOM 991 C CA . VAL A 1 118 ? -8.148 6.195 11.723 1.00 95.31 118 VAL A CA 1
ATOM 992 C C . VAL A 1 118 ? -7.065 6.546 12.737 1.00 95.31 118 VAL A C 1
ATOM 994 O O . VAL A 1 118 ? -6.584 5.687 13.473 1.00 95.31 118 VAL A O 1
ATOM 997 N N . ILE A 1 119 ? -6.697 7.829 12.787 1.00 89.94 119 ILE A N 1
ATOM 998 C CA . ILE A 1 119 ? -5.748 8.365 13.767 1.00 89.94 119 ILE A CA 1
ATOM 999 C C . ILE A 1 119 ? -6.552 8.783 15.006 1.00 89.94 119 ILE A C 1
ATOM 1001 O O . ILE A 1 119 ? -7.357 9.712 14.901 1.00 89.94 119 ILE A O 1
ATOM 1005 N N . PRO A 1 120 ? -6.378 8.128 16.167 1.00 79.88 120 PRO A N 1
ATOM 1006 C CA . PRO A 1 120 ? -7.021 8.571 17.392 1.00 79.88 120 PRO A CA 1
ATOM 1007 C C . PRO A 1 120 ? -6.504 9.966 17.774 1.00 79.88 120 PRO A C 1
ATOM 1009 O O . PRO A 1 120 ? -5.321 10.259 17.567 1.00 79.88 120 PRO A O 1
ATOM 1012 N N . PRO A 1 121 ? -7.355 10.837 18.340 1.00 75.44 121 PRO A N 1
ATOM 1013 C CA . PRO A 1 121 ? -6.892 12.106 18.874 1.00 75.44 121 PRO A CA 1
ATOM 1014 C C . PRO A 1 121 ? -5.846 11.828 19.957 1.00 75.44 121 PRO A C 1
ATOM 1016 O O . PRO A 1 121 ? -6.107 11.091 20.907 1.00 75.44 121 PRO A O 1
ATOM 1019 N N . THR A 1 122 ? -4.647 12.395 19.811 1.00 70.75 122 THR A N 1
ATOM 1020 C CA . THR A 1 122 ? -3.650 12.383 20.887 1.00 70.75 122 THR A CA 1
ATOM 1021 C C . THR A 1 122 ? -4.288 13.009 22.126 1.00 70.75 122 THR A C 1
ATOM 1023 O O . THR A 1 122 ? -4.757 14.147 22.013 1.00 70.75 122 THR A O 1
ATOM 1026 N N . PRO A 1 123 ? -4.320 12.328 23.288 1.00 58.97 123 PRO A N 1
ATOM 1027 C CA . PRO A 1 123 ? -4.754 12.977 24.513 1.00 58.97 123 PRO A CA 1
ATOM 1028 C C . PRO A 1 123 ? -3.877 14.212 24.717 1.00 58.97 123 PRO A C 1
ATOM 1030 O O . PRO A 1 123 ? -2.647 14.132 24.640 1.00 58.97 123 PRO A O 1
ATOM 1033 N N . ALA A 1 124 ? -4.519 15.372 24.872 1.00 57.28 124 ALA A N 1
ATOM 1034 C CA . ALA A 1 124 ? -3.822 16.614 25.148 1.00 57.28 124 ALA A CA 1
ATOM 1035 C C . ALA A 1 124 ? -2.947 16.376 26.379 1.00 57.28 124 ALA A C 1
ATOM 1037 O O . ALA A 1 124 ? -3.442 15.944 27.415 1.00 57.28 124 ALA A O 1
ATOM 1038 N N . ARG A 1 125 ? -1.640 16.601 26.238 1.00 54.47 125 ARG A N 1
ATOM 1039 C CA . ARG A 1 125 ? -0.693 16.545 27.349 1.00 54.47 125 ARG A CA 1
ATOM 1040 C C . ARG A 1 125 ? -1.234 17.474 28.438 1.00 54.47 125 ARG A C 1
ATOM 1042 O O . ARG A 1 125 ? -1.226 18.689 28.236 1.00 54.47 125 ARG A O 1
ATOM 1049 N N . GLU A 1 126 ? -1.766 16.910 29.524 1.00 53.84 126 GLU A N 1
ATOM 1050 C CA . GLU A 1 126 ? -2.224 17.691 30.671 1.00 53.84 126 GLU A CA 1
ATOM 1051 C C . GLU A 1 126 ? -1.066 18.599 31.082 1.00 53.84 126 GLU A C 1
ATOM 1053 O O . GLU A 1 126 ? 0.066 18.147 31.289 1.00 53.84 126 GLU A O 1
ATOM 1058 N N . LYS A 1 127 ? -1.314 19.912 31.078 1.00 45.94 127 LYS A N 1
ATOM 1059 C CA . LYS A 1 127 ? -0.332 20.867 31.581 1.00 45.94 127 LYS A CA 1
ATOM 1060 C C . LYS A 1 127 ? -0.114 20.505 33.052 1.00 45.94 127 LYS A C 1
ATOM 1062 O O . LYS A 1 127 ? -1.113 20.416 33.764 1.00 45.94 127 LYS A O 1
ATOM 1067 N N . PRO A 1 128 ? 1.128 20.287 33.518 1.00 56.09 128 PRO A N 1
ATOM 1068 C CA . PRO A 1 128 ? 1.354 20.101 34.940 1.00 56.09 128 PRO A CA 1
ATOM 1069 C C . PRO A 1 128 ? 0.860 21.363 35.646 1.00 56.09 128 PRO A C 1
ATOM 1071 O O . PRO A 1 128 ? 1.366 22.461 35.402 1.00 56.09 128 PRO A O 1
ATOM 1074 N N . TYR A 1 129 ? -0.184 21.210 36.457 1.00 55.47 129 TYR A N 1
ATOM 1075 C CA . TYR A 1 129 ? -0.591 22.228 37.407 1.00 55.47 129 TYR A CA 1
ATOM 1076 C C . TYR A 1 129 ? 0.534 22.323 38.433 1.00 55.47 129 TYR A C 1
ATOM 1078 O O . TYR A 1 129 ? 0.672 21.456 39.292 1.00 55.47 129 TYR A O 1
ATOM 1086 N N . TYR A 1 130 ? 1.382 23.337 38.300 1.00 62.41 130 TYR A N 1
ATOM 1087 C CA . TYR A 1 130 ? 2.206 23.766 39.418 1.00 62.41 130 TYR A CA 1
ATOM 1088 C C . TYR A 1 130 ? 1.276 24.547 40.352 1.00 62.41 130 TYR A C 1
ATOM 1090 O O . TYR A 1 130 ? 0.812 25.630 39.987 1.00 62.41 130 TYR A O 1
ATOM 1098 N N . LEU A 1 131 ? 0.922 23.913 41.474 1.00 63.38 131 LEU A N 1
ATOM 1099 C CA . LEU A 1 131 ? 0.339 24.561 42.652 1.00 63.38 131 LEU A CA 1
ATOM 1100 C C . LEU A 1 131 ? 1.438 25.286 43.432 1.00 63.38 131 LEU A C 1
ATOM 1102 O O . LEU A 1 131 ? 2.569 24.746 43.468 1.00 63.38 131 LEU A O 1
#

Foldseek 3Di:
DPVLLLVLLLVLLCPFFDFKHFPDQADWDWDWDDDPNDTDIDTFGWTKMFGCDDDDPDHHGDIDIQTVVLLVVQLVVVLVVDVVCVVQVVVDSVSCDSVNSQSSVCSSVVNPDGRPGDDPPDPPPPDPPPD

Mean predicted aligned error: 5.53 Å

Solvent-accessible surface area (backbone atoms only — not comparable to full-atom values): 7567 Å² total; per-residue (Å²): 93,62,65,63,48,52,52,49,35,54,48,37,44,68,76,22,45,70,41,44,43,77,79,36,80,75,47,72,46,79,42,82,43,82,50,96,94,43,76,46,78,43,78,32,49,26,38,30,36,28,25,80,38,71,53,90,94,43,51,54,68,46,69,49,79,47,43,34,68,40,42,34,53,18,46,54,52,48,42,72,76,31,64,67,58,41,58,44,50,70,77,39,49,83,65,61,46,61,70,50,38,39,52,27,45,20,50,43,47,75,66,72,47,77,53,69,67,54,83,75,81,74,78,76,79,75,75,83,80,84,125

Sequence (131 aa):
MRNTLYRQMVYWIRMYRTWIEVVDDNSYKEYAIPRNGHIDYVVARTLVLRAYKDRGTHVQGTTWTVPEHDLDKALATYRKQDHTFRQRIKRAAMYFSPRDAEAVILLATHGIVRLELVIPPTPAREKPYYL

pLDDT: mean 92.71, std 10.79, range [45.94, 98.62]

Radius of gyration: 17.36 Å; Cα contacts (8 Å, |Δi|>4): 193; chains: 1; bounding box: 32×40×69 Å